Protein AF-A0A8X6QFG5-F1 (afdb_monomer)

Structure (mmCIF, N/CA/C/O backbone):
data_AF-A0A8X6QFG5-F1
#
_entry.id   AF-A0A8X6QFG5-F1
#
loop_
_atom_site.group_PDB
_atom_site.id
_atom_site.type_symbol
_atom_site.label_atom_id
_atom_site.label_alt_id
_atom_site.label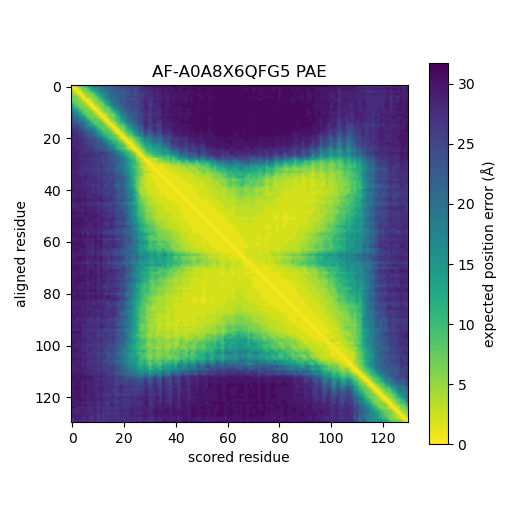_comp_id
_atom_site.label_asym_id
_atom_site.label_entity_id
_atom_site.label_seq_id
_atom_site.pdbx_PDB_ins_code
_atom_site.Cartn_x
_atom_site.Cartn_y
_atom_site.Cartn_z
_atom_site.occupancy
_atom_site.B_iso_or_equiv
_atom_site.auth_seq_id
_atom_site.auth_comp_id
_atom_site.auth_asym_id
_atom_site.auth_atom_id
_atom_site.pdbx_PDB_model_num
ATOM 1 N N . MET A 1 1 ? -26.014 -5.483 97.152 1.00 38.22 1 MET A N 1
ATOM 2 C CA . MET A 1 1 ? -24.577 -5.771 97.039 1.00 38.22 1 MET A CA 1
ATOM 3 C C . MET A 1 1 ? -24.432 -6.556 95.752 1.00 38.22 1 MET A C 1
ATOM 5 O O . MET A 1 1 ? -24.864 -7.696 95.730 1.00 38.22 1 MET A O 1
ATOM 9 N N . ASP A 1 2 ? -24.087 -5.983 94.607 1.00 39.00 2 ASP A N 1
ATOM 10 C CA . ASP A 1 2 ? -23.617 -4.636 94.287 1.00 39.00 2 ASP A CA 1
ATOM 11 C C . ASP A 1 2 ? -24.129 -4.241 92.897 1.00 39.00 2 ASP A C 1
ATOM 13 O O . ASP A 1 2 ? -24.405 -5.093 92.051 1.00 39.00 2 ASP A O 1
ATOM 17 N N . SER A 1 3 ? -24.327 -2.939 92.729 1.00 42.97 3 SER A N 1
ATOM 18 C CA . SER A 1 3 ? -24.556 -2.263 91.458 1.00 42.97 3 SER A CA 1
ATOM 19 C C . SER A 1 3 ? -23.254 -2.215 90.662 1.00 42.97 3 SER A C 1
ATOM 21 O O . SER A 1 3 ? -22.213 -2.043 91.277 1.00 42.97 3 SER A O 1
ATOM 23 N N . ASP A 1 4 ? -23.330 -2.236 89.332 1.00 42.28 4 ASP A N 1
ATOM 24 C CA . ASP A 1 4 ? -22.618 -1.252 88.510 1.00 42.28 4 ASP A CA 1
ATOM 25 C C . ASP A 1 4 ? -23.320 -1.092 87.154 1.00 42.28 4 ASP A C 1
ATOM 27 O O . ASP A 1 4 ? -23.611 -2.046 86.432 1.00 42.28 4 ASP A O 1
ATOM 31 N N . SER A 1 5 ? -23.658 0.164 86.882 1.00 48.53 5 SER A N 1
ATOM 32 C CA . SER A 1 5 ? -24.113 0.700 85.600 1.00 48.53 5 SER A CA 1
ATOM 33 C C . SER A 1 5 ? -22.876 1.029 84.770 1.00 48.53 5 SER A C 1
ATOM 35 O O . SER A 1 5 ? -21.912 1.445 85.386 1.00 48.53 5 SER A O 1
ATOM 37 N N . GLU A 1 6 ? -22.930 0.973 83.436 1.00 47.12 6 GLU A N 1
ATOM 38 C CA . GLU A 1 6 ? -22.430 2.040 82.545 1.00 47.12 6 GLU A CA 1
ATOM 39 C C . GLU A 1 6 ? -23.037 1.879 81.138 1.00 47.12 6 GLU A C 1
ATOM 41 O O . GLU A 1 6 ? -23.236 0.779 80.623 1.00 47.12 6 GLU A O 1
ATOM 46 N N . SER A 1 7 ? -23.400 3.019 80.555 1.00 43.28 7 SER A N 1
ATOM 47 C CA . SER A 1 7 ? -23.959 3.200 79.217 1.00 43.28 7 SER A CA 1
ATOM 48 C C . SER A 1 7 ? -22.895 3.097 78.122 1.00 43.28 7 SER A C 1
ATOM 50 O O . SER A 1 7 ? -21.749 3.425 78.393 1.00 43.28 7 SER A O 1
ATOM 52 N N . LEU A 1 8 ? -23.295 2.883 76.866 1.00 42.84 8 LEU A N 1
ATOM 53 C CA . LEU A 1 8 ? -23.084 3.902 75.826 1.00 42.84 8 LEU A CA 1
ATOM 54 C C . LEU A 1 8 ? -23.895 3.572 74.564 1.00 42.84 8 LEU A C 1
ATOM 56 O O . LEU A 1 8 ? -23.973 2.428 74.123 1.00 42.84 8 LEU A O 1
ATOM 60 N N . LEU A 1 9 ? -24.516 4.612 74.020 1.00 44.81 9 LEU A N 1
ATOM 61 C CA . LEU A 1 9 ? -25.101 4.671 72.688 1.00 44.81 9 LEU A CA 1
ATOM 62 C C . LEU A 1 9 ? -23.985 4.900 71.663 1.00 44.81 9 LEU A C 1
ATOM 64 O O . LEU A 1 9 ? -23.284 5.893 71.790 1.00 44.81 9 LEU A O 1
ATOM 68 N N . ASP A 1 10 ? -23.937 4.079 70.619 1.00 47.22 10 ASP A N 1
ATOM 69 C CA . ASP A 1 10 ? -23.396 4.400 69.289 1.00 47.22 10 ASP A CA 1
ATOM 70 C C . ASP A 1 10 ? -24.244 3.549 68.321 1.00 47.22 10 ASP A C 1
ATOM 72 O O . ASP A 1 10 ? -24.191 2.325 68.347 1.00 47.22 10 ASP A O 1
ATOM 76 N N . GLN A 1 11 ? -25.297 4.040 67.666 1.00 44.03 11 GLN A N 1
ATOM 77 C CA . GLN A 1 11 ? -25.373 5.132 66.698 1.00 44.03 11 GLN A CA 1
ATOM 78 C C . GLN A 1 11 ? -24.523 4.885 65.442 1.00 44.03 11 GLN A C 1
ATOM 80 O O . GLN A 1 11 ? -23.691 5.707 65.091 1.00 44.03 11 GLN A O 1
ATOM 85 N N . ASP A 1 12 ? -24.823 3.811 64.703 1.00 41.22 12 ASP A N 1
ATOM 86 C CA . ASP A 1 12 ? -24.550 3.777 63.263 1.00 41.22 12 ASP A CA 1
ATOM 87 C C . ASP A 1 12 ? -25.847 3.937 62.467 1.00 41.22 12 ASP A C 1
ATOM 89 O O . ASP A 1 12 ? -26.717 3.070 62.346 1.00 41.22 12 ASP A O 1
ATOM 93 N N . MET A 1 13 ? -25.961 5.167 61.998 1.00 42.47 13 MET A N 1
ATOM 94 C CA . MET A 1 13 ? -26.881 5.695 61.020 1.00 42.47 13 MET A CA 1
ATOM 95 C C . MET A 1 13 ? -26.397 5.288 59.612 1.00 42.47 13 MET A C 1
ATOM 97 O O . MET A 1 13 ? -25.199 5.156 59.394 1.00 42.47 13 MET A O 1
ATOM 101 N N . ILE A 1 14 ? -27.328 5.261 58.644 1.00 39.75 14 ILE A N 1
ATOM 102 C CA . ILE A 1 14 ? -27.111 5.316 57.176 1.00 39.75 14 ILE A CA 1
ATOM 103 C C . ILE A 1 14 ? -26.789 3.960 56.519 1.00 39.75 14 ILE A C 1
ATOM 105 O O . ILE A 1 14 ? -25.943 3.213 56.973 1.00 39.75 14 ILE A O 1
ATOM 109 N N . SER A 1 15 ? -27.305 3.573 55.357 1.00 36.16 15 SER A N 1
ATOM 110 C CA . SER A 1 15 ? -28.454 3.896 54.502 1.00 36.16 15 SER A CA 1
ATOM 111 C C . SER A 1 15 ? -28.321 2.920 53.323 1.00 36.16 15 SER A C 1
ATOM 113 O O . SER A 1 15 ? -27.214 2.539 52.953 1.00 36.16 15 SER A O 1
ATOM 115 N N . SER A 1 16 ? -29.435 2.602 52.668 1.00 39.47 16 SER A N 1
ATOM 116 C CA . SER A 1 16 ? -29.451 2.267 51.237 1.00 39.47 16 SER A CA 1
ATOM 117 C C . SER A 1 16 ? -28.603 1.067 50.800 1.00 39.47 16 SER A C 1
ATOM 119 O O . SER A 1 16 ? -27.519 1.210 50.236 1.00 39.47 16 SER A O 1
ATOM 121 N N . ALA A 1 17 ? -29.186 -0.130 50.881 1.00 41.69 17 ALA A N 1
ATOM 122 C CA . ALA A 1 17 ? -28.793 -1.245 50.023 1.00 41.69 17 ALA A CA 1
ATOM 123 C C . ALA A 1 17 ? -29.195 -0.969 48.556 1.00 41.69 17 ALA A C 1
ATOM 125 O O . ALA A 1 17 ? -29.997 -1.679 47.959 1.00 41.69 17 ALA A O 1
ATOM 126 N N . SER A 1 18 ? -28.623 0.068 47.944 1.00 46.91 18 SER A N 1
ATOM 127 C CA . SER A 1 18 ? -28.429 0.127 46.497 1.00 46.91 18 SER A CA 1
ATOM 128 C C . SER A 1 18 ? -27.178 -0.688 46.186 1.00 46.91 18 SER A C 1
ATOM 130 O O . SER A 1 18 ? -26.097 -0.144 45.961 1.00 46.91 18 SER A O 1
ATOM 132 N N . SER A 1 19 ? -27.312 -2.015 46.247 1.00 36.59 19 SER A N 1
ATOM 133 C CA . SER A 1 19 ? -26.229 -2.928 45.898 1.00 36.59 19 SER A CA 1
ATOM 134 C C . SER A 1 19 ? -26.029 -2.902 44.383 1.00 36.59 19 SER A C 1
ATOM 136 O O . SER A 1 19 ? -26.710 -3.570 43.611 1.00 36.59 19 SER A O 1
ATOM 138 N N . SER A 1 20 ? -25.088 -2.039 43.998 1.00 43.72 20 SER A N 1
ATOM 139 C CA . SER A 1 20 ? -24.062 -2.281 42.986 1.00 43.72 20 SER A CA 1
ATOM 140 C C . SER A 1 20 ? -24.557 -2.875 41.670 1.00 43.72 20 SER A C 1
ATOM 142 O O . SER A 1 20 ? -24.458 -4.069 41.399 1.00 43.72 20 SER A O 1
ATOM 144 N N . ARG A 1 21 ? -24.958 -1.964 40.780 1.00 46.75 21 ARG A N 1
ATOM 145 C CA . ARG A 1 21 ? -24.807 -2.120 39.333 1.00 46.75 21 ARG A CA 1
ATOM 146 C C . ARG A 1 21 ? -23.333 -2.461 39.082 1.00 46.75 21 ARG A C 1
ATOM 148 O O . ARG A 1 21 ? -22.486 -1.575 39.094 1.00 46.75 21 ARG A O 1
ATOM 155 N N . ALA A 1 22 ? -23.024 -3.750 38.973 1.00 42.09 22 ALA A N 1
ATOM 156 C CA . ALA A 1 22 ? -21.685 -4.239 38.698 1.00 42.09 22 ALA A CA 1
ATOM 157 C C . ALA A 1 22 ? -21.238 -3.686 37.340 1.00 42.09 22 ALA A C 1
ATOM 159 O O . ALA A 1 22 ? -21.620 -4.181 36.279 1.00 42.09 22 ALA A O 1
ATOM 160 N N . SER A 1 23 ? -20.464 -2.605 37.376 1.00 43.22 23 SER A N 1
ATOM 161 C CA . SER A 1 23 ? -19.721 -2.093 36.236 1.00 43.22 23 SER A CA 1
ATOM 162 C C . SER A 1 23 ? -18.647 -3.124 35.915 1.00 43.22 23 SER A C 1
ATOM 164 O O . SER A 1 23 ? -17.589 -3.138 36.534 1.00 43.22 23 SER A O 1
ATOM 166 N N . THR A 1 24 ? -18.932 -4.035 34.991 1.00 49.03 24 THR A N 1
ATOM 167 C CA . THR A 1 24 ? -17.938 -4.976 34.468 1.00 49.03 24 THR A CA 1
ATOM 168 C C . THR A 1 24 ? -16.701 -4.197 33.985 1.00 49.03 24 THR A C 1
ATOM 170 O O . THR A 1 24 ? -16.849 -3.370 33.077 1.00 49.03 24 THR A O 1
ATOM 173 N N . PRO A 1 25 ? -15.494 -4.436 34.537 1.00 47.09 25 PRO A N 1
ATOM 174 C CA . PRO A 1 25 ? -14.276 -3.712 34.161 1.00 47.09 25 PRO A CA 1
ATOM 175 C C . PRO A 1 25 ? -13.674 -4.185 32.826 1.00 47.09 25 PRO A C 1
ATOM 177 O O . PRO A 1 25 ? -12.663 -3.654 32.377 1.00 47.09 25 PRO A O 1
ATOM 180 N N . THR A 1 26 ? -14.324 -5.120 32.130 1.00 50.19 26 THR A N 1
ATOM 181 C CA . THR A 1 26 ? -13.854 -5.748 30.885 1.00 50.19 26 THR A CA 1
ATOM 182 C C . THR A 1 26 ? -13.663 -4.775 29.712 1.00 50.19 26 THR A C 1
ATOM 184 O O . THR A 1 26 ? -13.042 -5.118 28.721 1.00 50.19 26 THR A O 1
ATOM 187 N N . ARG A 1 27 ? -14.176 -3.541 29.796 1.00 56.44 27 ARG A N 1
ATOM 188 C CA . ARG A 1 27 ? -14.189 -2.584 28.674 1.00 56.44 27 ARG A CA 1
ATOM 189 C C . ARG A 1 27 ? -12.887 -1.809 28.451 1.00 56.44 27 ARG A C 1
ATOM 191 O O . ARG A 1 27 ? -12.747 -1.190 27.402 1.00 56.44 27 ARG A O 1
ATOM 198 N N . HIS A 1 28 ? -11.975 -1.787 29.421 1.00 55.66 28 HIS A N 1
ATOM 199 C CA . HIS A 1 28 ? -10.784 -0.934 29.349 1.00 55.66 28 HIS A CA 1
ATOM 200 C C . HIS A 1 28 ? -9.617 -1.622 28.623 1.00 55.66 28 HIS A C 1
ATOM 202 O O . HIS A 1 28 ? -8.954 -0.997 27.801 1.00 55.66 28 HIS A O 1
ATOM 208 N N . GLU A 1 29 ? -9.396 -2.914 28.864 1.00 60.28 29 GLU A N 1
ATOM 209 C CA . GLU A 1 29 ? -8.278 -3.665 28.276 1.00 60.28 29 GLU A CA 1
ATOM 210 C C . GLU A 1 29 ? -8.443 -3.853 26.757 1.00 60.28 29 GLU A C 1
ATOM 212 O O . GLU A 1 29 ? -7.533 -3.527 25.993 1.00 60.28 29 GLU A O 1
ATOM 217 N N . ASP A 1 30 ? -9.650 -4.204 26.302 1.00 69.31 30 ASP A N 1
ATOM 218 C CA . ASP A 1 30 ? -9.985 -4.326 24.874 1.00 69.31 30 ASP A CA 1
ATOM 219 C C . ASP A 1 30 ? -9.842 -2.996 24.110 1.00 69.31 30 ASP A C 1
ATOM 221 O O . ASP A 1 30 ? -9.463 -2.964 22.933 1.00 69.31 30 ASP A O 1
ATOM 225 N N . PHE A 1 31 ? -10.106 -1.870 24.783 1.00 72.69 31 PHE A N 1
ATOM 226 C CA . PHE A 1 31 ? -9.958 -0.532 24.211 1.00 72.69 31 PHE A CA 1
ATOM 227 C C . PHE A 1 31 ? -8.483 -0.154 24.025 1.00 72.69 31 PHE A C 1
ATOM 229 O O . PHE A 1 31 ? -8.109 0.350 22.963 1.00 72.69 31 PHE A O 1
ATOM 236 N N . HIS A 1 32 ? -7.629 -0.439 25.016 1.00 77.19 32 HIS A N 1
ATOM 237 C CA . HIS A 1 32 ? -6.180 -0.210 24.918 1.00 77.19 32 HIS A CA 1
ATOM 238 C C . HIS A 1 32 ? -5.538 -1.084 23.841 1.00 77.19 32 HIS A C 1
ATOM 240 O O . HIS A 1 32 ? -4.749 -0.582 23.038 1.00 77.19 32 HIS A O 1
ATOM 246 N N . VAL A 1 33 ? -5.925 -2.361 23.759 1.00 80.94 33 VAL A N 1
ATOM 247 C CA . VAL A 1 33 ? -5.482 -3.272 22.690 1.00 80.94 33 VAL A CA 1
ATOM 248 C C . VAL A 1 33 ? -5.885 -2.731 21.318 1.00 80.94 33 VAL A C 1
ATOM 250 O O . VAL A 1 33 ? -5.049 -2.654 20.415 1.00 80.94 33 VAL A O 1
ATOM 253 N N . SER A 1 34 ? -7.129 -2.270 21.170 1.00 78.56 34 SER A N 1
ATOM 254 C CA . SER A 1 34 ? -7.619 -1.677 19.920 1.00 78.56 34 SER A CA 1
ATOM 255 C C . SER A 1 34 ? -6.873 -0.387 19.553 1.00 78.56 34 SER A C 1
ATOM 257 O O . SER A 1 34 ? -6.557 -0.170 18.382 1.00 78.56 34 SER A O 1
ATOM 259 N N . CYS A 1 35 ? -6.539 0.464 20.531 1.00 82.19 35 CYS A N 1
ATOM 260 C CA . CYS A 1 35 ? -5.762 1.689 20.305 1.00 82.19 35 CYS A CA 1
ATOM 261 C C . CYS A 1 35 ? -4.325 1.383 19.865 1.00 82.19 35 CYS A C 1
ATOM 263 O O . CYS A 1 35 ? -3.823 1.987 18.915 1.00 82.19 35 CYS A O 1
ATOM 265 N N . ASN A 1 36 ? -3.674 0.416 20.516 1.00 86.06 36 ASN A N 1
ATOM 266 C CA . ASN A 1 36 ? -2.341 -0.039 20.129 1.00 86.06 36 ASN A CA 1
ATOM 267 C C . ASN A 1 36 ? -2.352 -0.647 18.722 1.00 86.06 36 ASN A C 1
ATOM 269 O O . ASN A 1 36 ? -1.473 -0.340 17.916 1.00 86.06 36 ASN A O 1
ATOM 273 N N . ARG A 1 37 ? -3.386 -1.433 18.390 1.00 87.00 37 ARG A N 1
ATOM 274 C CA . ARG A 1 37 ? -3.567 -1.996 17.049 1.00 87.00 37 ARG A CA 1
ATOM 275 C C . ARG A 1 37 ? -3.768 -0.909 15.996 1.00 87.00 37 ARG A C 1
ATOM 277 O O . ARG A 1 37 ? -3.125 -0.972 14.954 1.00 87.00 37 ARG A O 1
ATOM 284 N N . LYS A 1 38 ? -4.589 0.108 16.275 1.00 85.56 38 LYS A N 1
ATOM 285 C CA . LYS A 1 38 ? -4.765 1.265 15.384 1.00 85.56 38 LYS A CA 1
ATOM 286 C C . LYS A 1 38 ? -3.432 1.970 15.117 1.00 85.56 38 LYS A C 1
ATOM 288 O O . LYS A 1 38 ? -3.091 2.189 13.960 1.00 85.56 38 LYS A O 1
ATOM 293 N N . ARG A 1 39 ? -2.651 2.256 16.165 1.00 88.88 39 ARG A N 1
ATOM 294 C CA . ARG A 1 39 ? -1.330 2.896 16.037 1.00 88.88 39 ARG A CA 1
ATOM 295 C C . ARG A 1 39 ? -0.354 2.070 15.191 1.00 88.88 39 ARG A C 1
ATOM 297 O O . ARG A 1 39 ? 0.505 2.639 14.524 1.00 88.88 39 ARG A O 1
ATOM 304 N N . GLU A 1 40 ? -0.424 0.743 15.264 1.00 92.19 40 GLU A N 1
ATOM 305 C CA . GLU A 1 40 ? 0.395 -0.133 14.418 1.00 92.19 40 GLU A CA 1
ATOM 306 C C . GLU A 1 40 ? -0.020 -0.034 12.947 1.00 92.19 40 GLU A C 1
ATOM 308 O O . GLU A 1 40 ? 0.819 0.224 12.092 1.00 92.19 40 GLU A O 1
ATOM 313 N N . ILE A 1 41 ? -1.322 -0.117 12.663 1.00 90.19 41 ILE A N 1
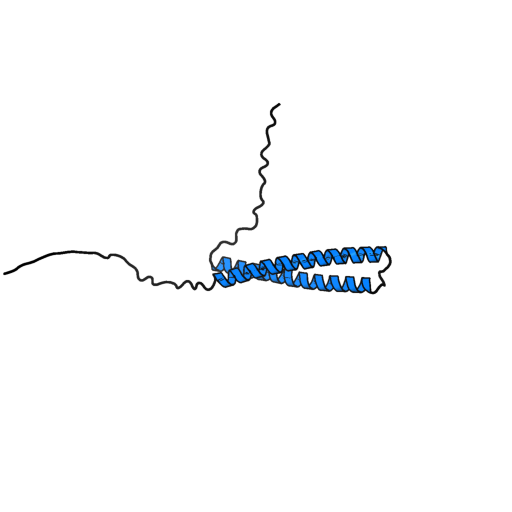ATOM 314 C CA . ILE A 1 41 ? -1.862 -0.014 11.298 1.00 90.19 41 ILE A CA 1
ATOM 315 C C . ILE A 1 41 ? -1.541 1.357 10.679 1.00 90.19 41 ILE A C 1
ATOM 317 O O . ILE A 1 41 ? -1.191 1.435 9.505 1.00 90.19 41 ILE A O 1
ATOM 321 N N . GLU A 1 42 ? -1.590 2.443 11.456 1.00 90.56 42 GLU A N 1
ATOM 322 C CA . GLU A 1 42 ? -1.171 3.780 11.002 1.00 90.56 42 GLU A CA 1
ATOM 323 C C . GLU A 1 42 ? 0.314 3.827 10.607 1.00 90.56 42 GLU A C 1
ATOM 325 O O . GLU A 1 42 ? 0.676 4.472 9.619 1.00 90.56 42 GLU A O 1
ATOM 330 N N . ARG A 1 43 ? 1.184 3.122 11.343 1.00 92.56 43 ARG A N 1
ATOM 331 C CA . ARG A 1 43 ? 2.606 2.999 10.992 1.00 92.56 43 ARG A CA 1
ATOM 332 C C . ARG A 1 43 ? 2.799 2.167 9.728 1.00 92.56 43 ARG A C 1
ATOM 334 O O . ARG A 1 43 ? 3.521 2.605 8.837 1.00 92.56 43 ARG A O 1
ATOM 341 N N . GLU A 1 44 ? 2.115 1.032 9.617 1.00 92.69 44 GLU A N 1
ATOM 342 C CA . GLU A 1 44 ? 2.147 0.190 8.417 1.00 92.69 44 GLU A CA 1
ATOM 343 C C . GLU A 1 44 ? 1.667 0.964 7.172 1.00 92.69 44 GLU A C 1
ATOM 345 O O . GLU A 1 44 ? 2.315 0.917 6.126 1.00 92.69 44 GLU A O 1
ATOM 350 N N . LEU A 1 45 ? 0.593 1.757 7.279 1.00 92.06 45 LEU A N 1
ATOM 351 C CA . LEU A 1 45 ? 0.106 2.621 6.192 1.00 92.06 45 LEU A CA 1
ATOM 352 C C . LEU A 1 45 ? 1.151 3.617 5.704 1.00 92.06 45 LEU A C 1
ATOM 354 O O . LEU A 1 45 ? 1.279 3.838 4.494 1.00 92.06 45 LEU A O 1
ATOM 358 N N . LYS A 1 46 ? 1.893 4.221 6.635 1.00 93.06 46 LYS A N 1
ATOM 359 C CA . LYS A 1 46 ? 2.986 5.125 6.287 1.00 93.06 46 LYS A CA 1
ATOM 360 C C . LYS A 1 46 ? 4.054 4.380 5.489 1.00 93.06 46 LYS A C 1
ATOM 362 O O . LYS A 1 46 ? 4.420 4.832 4.411 1.00 93.06 46 LYS A O 1
ATOM 367 N N . THR A 1 47 ? 4.464 3.198 5.944 1.00 94.06 47 THR A N 1
ATOM 368 C CA . THR A 1 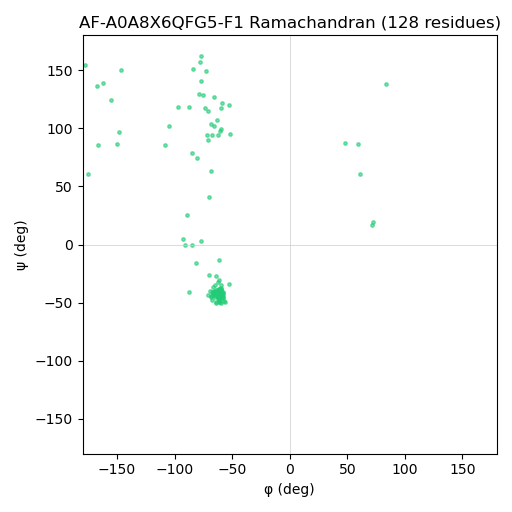47 ? 5.445 2.365 5.234 1.00 94.06 47 THR A CA 1
ATOM 369 C C . THR A 1 47 ? 4.983 1.978 3.827 1.00 94.06 47 THR A C 1
ATOM 371 O O . THR A 1 47 ? 5.775 2.052 2.886 1.00 94.06 47 THR A O 1
ATOM 374 N N . TYR A 1 48 ? 3.711 1.604 3.647 1.00 93.00 48 TYR A N 1
ATOM 375 C CA . TYR A 1 48 ? 3.162 1.324 2.316 1.00 93.00 48 TYR A CA 1
ATOM 376 C C . TYR A 1 48 ? 3.184 2.560 1.415 1.00 93.00 48 TYR A C 1
ATOM 378 O O . TYR A 1 48 ? 3.529 2.448 0.241 1.00 93.00 48 TYR A O 1
ATOM 386 N N . THR A 1 49 ? 2.850 3.731 1.957 1.00 93.88 49 THR A N 1
ATOM 387 C CA . THR A 1 49 ? 2.865 4.997 1.210 1.00 93.88 49 THR A CA 1
ATOM 388 C C . THR A 1 49 ? 4.280 5.351 0.757 1.00 93.88 49 THR A C 1
ATOM 390 O O . THR A 1 49 ? 4.500 5.536 -0.437 1.00 93.88 49 THR A O 1
ATOM 393 N N . ASP A 1 50 ? 5.249 5.311 1.672 1.00 95.00 50 ASP A N 1
ATOM 394 C CA . ASP A 1 50 ? 6.659 5.586 1.373 1.00 95.00 50 ASP A CA 1
ATOM 395 C C . ASP A 1 50 ? 7.209 4.608 0.310 1.00 95.00 50 ASP A C 1
ATOM 397 O O . ASP A 1 50 ? 7.947 4.993 -0.600 1.00 95.00 50 ASP A O 1
ATOM 401 N N . SER A 1 51 ? 6.808 3.333 0.386 1.00 94.44 51 SER A N 1
ATOM 402 C CA . SER A 1 51 ? 7.201 2.301 -0.586 1.00 94.44 51 SER A CA 1
ATOM 403 C C . SER A 1 51 ? 6.602 2.551 -1.973 1.00 94.44 51 SER A C 1
ATOM 405 O O . SER A 1 51 ? 7.292 2.390 -2.980 1.00 94.44 51 SER A O 1
ATOM 407 N N . ILE A 1 52 ? 5.333 2.972 -2.042 1.00 96.00 52 ILE A N 1
ATOM 408 C CA . ILE A 1 52 ? 4.676 3.344 -3.304 1.00 96.00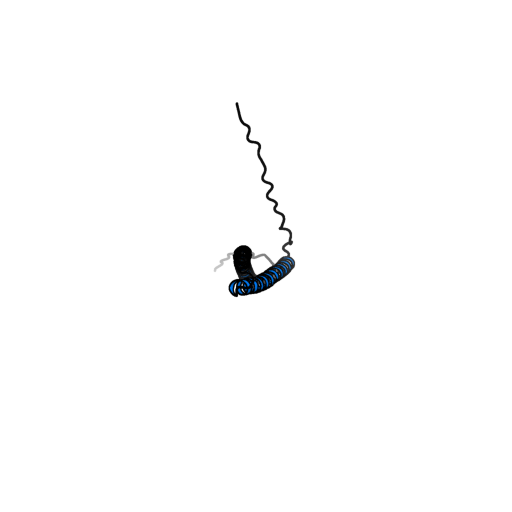 52 ILE A CA 1
ATOM 409 C C . ILE A 1 52 ? 5.412 4.522 -3.943 1.00 96.00 52 ILE A C 1
ATOM 411 O O . ILE A 1 52 ? 5.740 4.455 -5.129 1.00 96.00 52 ILE A O 1
ATOM 415 N N . ASP A 1 53 ? 5.718 5.563 -3.169 1.00 96.06 53 ASP A N 1
ATOM 416 C CA . ASP A 1 53 ? 6.423 6.748 -3.662 1.00 96.06 53 ASP A CA 1
ATOM 417 C C . ASP A 1 53 ? 7.804 6.382 -4.219 1.00 96.06 53 ASP A C 1
ATOM 419 O O . ASP A 1 53 ? 8.182 6.823 -5.311 1.00 96.06 53 ASP A O 1
ATOM 423 N N . HIS A 1 54 ? 8.534 5.502 -3.527 1.00 95.38 54 HIS A N 1
ATOM 424 C CA . HIS A 1 54 ? 9.820 4.997 -4.000 1.00 95.38 54 HIS A CA 1
ATOM 425 C C . HIS A 1 54 ? 9.700 4.250 -5.337 1.00 95.38 54 HIS A C 1
ATOM 427 O O . HIS A 1 54 ? 10.425 4.554 -6.292 1.00 95.38 54 HIS A O 1
ATOM 433 N N . CYS A 1 55 ? 8.753 3.315 -5.452 1.00 95.12 55 CYS A N 1
ATOM 434 C CA . CYS A 1 55 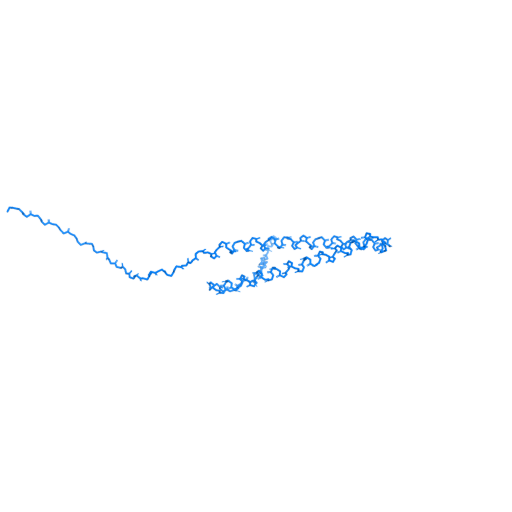? 8.512 2.594 -6.701 1.00 95.12 55 CYS A CA 1
ATOM 435 C C . CYS A 1 55 ? 8.109 3.541 -7.843 1.00 95.12 55 CYS A C 1
ATOM 437 O O . CYS A 1 55 ? 8.572 3.371 -8.971 1.00 95.12 55 CYS A O 1
ATOM 439 N N . GLN A 1 56 ? 7.311 4.581 -7.576 1.00 95.94 56 GLN A N 1
ATOM 440 C CA . GLN A 1 56 ? 6.942 5.576 -8.590 1.00 95.94 56 GLN A CA 1
ATOM 441 C C . GLN A 1 56 ? 8.142 6.383 -9.094 1.00 95.94 56 GLN A C 1
ATOM 443 O O . GLN A 1 56 ? 8.178 6.776 -10.263 1.00 95.94 56 GLN A O 1
ATOM 448 N N . VAL A 1 57 ? 9.120 6.672 -8.233 1.00 96.25 57 VAL A N 1
ATOM 449 C CA . VAL A 1 57 ? 10.376 7.309 -8.656 1.00 96.25 57 VAL A CA 1
ATOM 450 C C . VAL A 1 57 ? 11.166 6.370 -9.570 1.00 96.25 57 VAL A C 1
ATOM 452 O O . VAL A 1 57 ? 11.653 6.802 -10.616 1.00 96.25 57 VAL A O 1
ATOM 455 N N . LEU A 1 58 ? 11.246 5.080 -9.229 1.00 94.19 58 LEU A N 1
ATOM 456 C CA . LEU A 1 58 ? 11.924 4.080 -10.059 1.00 94.19 58 LEU A CA 1
ATOM 457 C C . LEU A 1 58 ? 11.261 3.918 -11.431 1.00 94.19 58 LEU A C 1
ATOM 459 O O . LEU A 1 58 ? 11.963 3.943 -12.439 1.00 94.19 58 LEU A O 1
ATOM 463 N N . ILE A 1 59 ? 9.932 3.826 -11.492 1.00 95.75 59 ILE A N 1
ATOM 464 C CA . ILE A 1 59 ? 9.172 3.755 -12.752 1.00 95.75 59 ILE A CA 1
ATOM 465 C C . ILE A 1 59 ? 9.482 4.958 -13.645 1.00 95.75 59 ILE A C 1
ATOM 467 O O . ILE A 1 59 ? 9.867 4.774 -14.798 1.00 95.75 59 ILE A O 1
ATOM 471 N N . ARG A 1 60 ? 9.422 6.178 -13.096 1.00 96.50 60 ARG A N 1
ATOM 472 C CA . ARG A 1 60 ? 9.745 7.409 -13.839 1.00 96.50 60 ARG A CA 1
ATOM 473 C C . ARG A 1 60 ? 11.179 7.409 -14.374 1.00 96.50 60 ARG A C 1
ATOM 475 O O . ARG A 1 60 ? 11.434 7.892 -15.476 1.00 96.50 60 ARG A O 1
ATOM 482 N N . ASN A 1 61 ? 12.128 6.863 -13.614 1.00 96.19 61 ASN A N 1
ATOM 483 C CA . ASN A 1 61 ? 13.513 6.733 -14.065 1.00 96.19 61 ASN A CA 1
ATOM 484 C C . ASN A 1 61 ? 13.661 5.704 -15.192 1.00 96.19 61 ASN A C 1
ATOM 486 O O . ASN A 1 61 ? 14.391 5.959 -16.148 1.00 96.19 61 ASN A O 1
ATOM 490 N N . LEU A 1 62 ? 12.955 4.575 -15.112 1.00 94.75 62 LEU A N 1
ATOM 491 C CA . LEU A 1 62 ? 12.946 3.553 -16.161 1.00 94.75 62 LEU A CA 1
ATOM 492 C C . LEU A 1 62 ? 12.307 4.077 -17.455 1.00 94.75 62 LEU A C 1
ATOM 494 O O . LEU A 1 62 ? 12.839 3.830 -18.534 1.00 94.75 62 LEU A O 1
ATOM 498 N N . GLU A 1 63 ? 11.229 4.857 -17.357 1.00 95.38 63 GLU A N 1
ATOM 499 C CA . GLU A 1 63 ? 10.592 5.525 -18.503 1.00 95.38 63 GLU A CA 1
ATOM 500 C C . GLU A 1 63 ? 11.553 6.481 -19.202 1.00 95.38 63 GLU A C 1
ATOM 502 O O . GLU A 1 63 ? 11.705 6.423 -20.421 1.00 95.38 63 GLU A O 1
ATOM 507 N N . ARG A 1 64 ? 12.272 7.309 -18.432 1.00 96.38 64 ARG A N 1
ATOM 508 C CA . ARG A 1 64 ? 13.298 8.218 -18.971 1.00 96.38 64 ARG A CA 1
ATOM 509 C C . ARG A 1 64 ? 14.438 7.484 -19.671 1.00 96.38 64 ARG A C 1
ATOM 511 O O . ARG A 1 64 ? 15.023 8.029 -20.599 1.00 96.38 64 ARG A O 1
ATOM 518 N N . GLN A 1 65 ? 14.754 6.269 -19.232 1.00 96.19 65 GLN A N 1
ATOM 519 C CA . GLN A 1 65 ? 15.772 5.417 -19.848 1.00 96.19 65 GLN A CA 1
ATOM 520 C C . GLN A 1 65 ? 15.231 4.597 -21.034 1.00 96.19 65 GLN A C 1
ATOM 522 O O . GLN A 1 65 ? 15.983 3.836 -21.636 1.00 96.19 65 GLN A O 1
ATOM 527 N N . GLY A 1 66 ? 13.941 4.716 -21.374 1.00 95.12 66 GLY A N 1
ATOM 528 C CA . GLY A 1 66 ? 13.310 3.928 -22.437 1.00 95.12 66 GLY A CA 1
ATOM 529 C C . GLY A 1 66 ? 13.119 2.447 -22.085 1.00 95.12 66 GLY A C 1
ATOM 530 O O . GLY A 1 66 ? 12.874 1.627 -22.966 1.00 95.12 66 GLY A O 1
ATOM 531 N N . LEU A 1 67 ? 13.206 2.083 -20.802 1.00 94.44 67 LEU A N 1
ATOM 532 C CA . LEU A 1 67 ? 13.159 0.701 -20.311 1.00 94.44 67 LEU A CA 1
ATOM 533 C C . LEU A 1 67 ? 11.733 0.208 -20.013 1.00 94.44 67 LEU A C 1
ATOM 535 O O . LEU A 1 67 ? 11.544 -0.705 -19.215 1.00 94.44 67 LEU A O 1
ATOM 539 N N . VAL A 1 68 ? 10.717 0.774 -20.665 1.00 92.88 68 VAL A N 1
ATOM 540 C CA . VAL A 1 68 ? 9.297 0.443 -20.427 1.00 92.88 68 VAL A CA 1
ATOM 541 C C . VAL A 1 68 ? 8.934 -1.004 -20.780 1.00 92.88 68 VAL A C 1
ATOM 543 O O . VAL A 1 68 ? 8.048 -1.589 -20.169 1.00 92.88 68 VAL A O 1
ATOM 546 N N . ASN A 1 69 ? 9.663 -1.616 -21.718 1.00 93.44 69 ASN A N 1
ATOM 547 C CA . ASN A 1 69 ? 9.497 -3.027 -22.088 1.00 93.44 69 ASN A CA 1
ATOM 548 C C . ASN A 1 69 ? 10.409 -3.964 -21.278 1.00 93.44 69 ASN A C 1
ATOM 550 O O . ASN A 1 69 ? 10.413 -5.175 -21.496 1.00 93.44 69 ASN A O 1
ATOM 554 N N . HIS A 1 70 ? 11.224 -3.419 -20.371 1.00 92.56 70 HIS A N 1
ATOM 555 C CA . HIS A 1 70 ? 12.138 -4.211 -19.565 1.00 92.56 70 HIS A CA 1
ATOM 556 C C . HIS A 1 70 ? 11.368 -4.915 -18.432 1.00 92.56 70 HIS A C 1
ATOM 558 O O . HIS A 1 70 ? 10.526 -4.280 -17.792 1.00 92.56 70 HIS A O 1
ATOM 564 N N . PRO A 1 71 ? 11.684 -6.179 -18.085 1.00 94.12 71 PRO A N 1
ATOM 565 C CA . PRO A 1 71 ? 11.001 -6.903 -17.007 1.00 94.12 71 PRO A CA 1
ATOM 566 C C . PRO A 1 71 ? 10.970 -6.145 -15.672 1.00 94.12 71 PRO A C 1
ATOM 568 O O . PRO A 1 71 ? 9.979 -6.195 -14.948 1.00 94.12 71 PRO A O 1
ATOM 571 N N . ILE A 1 72 ? 12.023 -5.374 -15.375 1.00 92.62 72 ILE A N 1
ATOM 572 C CA . ILE A 1 72 ? 12.085 -4.523 -14.174 1.00 92.62 72 ILE A CA 1
ATOM 573 C C . ILE A 1 72 ? 10.926 -3.517 -14.142 1.00 92.62 72 ILE A C 1
ATOM 575 O O . ILE A 1 72 ? 10.338 -3.339 -13.082 1.00 92.62 72 ILE A O 1
ATOM 579 N N . TYR A 1 73 ? 10.559 -2.903 -15.270 1.00 93.56 73 TYR A N 1
ATOM 580 C CA . TYR A 1 73 ? 9.432 -1.969 -15.325 1.00 93.56 73 TYR A CA 1
ATOM 581 C C . TYR A 1 73 ? 8.122 -2.669 -14.951 1.00 93.56 73 TYR A C 1
ATOM 583 O O . TYR A 1 73 ? 7.423 -2.231 -14.040 1.00 93.56 73 TYR A O 1
ATOM 591 N N . SER A 1 74 ? 7.846 -3.822 -15.570 1.00 94.00 74 SER A N 1
ATOM 592 C CA . SER A 1 74 ? 6.647 -4.611 -15.261 1.00 94.00 74 SER A CA 1
ATOM 593 C C . SER A 1 74 ? 6.589 -5.059 -13.793 1.00 94.00 74 SER A C 1
ATOM 595 O O . SER A 1 74 ? 5.532 -4.971 -13.167 1.00 94.00 74 SER A O 1
ATOM 597 N N . ASN A 1 75 ? 7.731 -5.442 -13.208 1.00 95.00 75 ASN A N 1
ATOM 598 C CA . ASN A 1 75 ? 7.826 -5.830 -11.801 1.00 95.00 75 ASN A CA 1
ATOM 599 C C . ASN A 1 75 ? 7.540 -4.651 -10.862 1.00 95.00 75 ASN A C 1
ATOM 601 O O . ASN A 1 75 ? 6.842 -4.826 -9.865 1.00 95.00 75 ASN A O 1
ATOM 605 N N . GLN A 1 76 ? 8.039 -3.452 -11.178 1.00 94.25 76 GLN A N 1
ATOM 606 C CA . GLN A 1 76 ? 7.760 -2.253 -10.382 1.00 94.25 76 GLN A CA 1
ATOM 607 C C . GLN A 1 76 ? 6.280 -1.859 -10.453 1.00 94.25 76 GLN A C 1
ATOM 609 O O . GLN A 1 76 ? 5.679 -1.544 -9.427 1.00 94.25 76 GLN A O 1
ATOM 614 N N . CYS A 1 77 ? 5.656 -1.953 -11.630 1.00 94.00 77 CYS A N 1
ATOM 615 C CA . CYS A 1 77 ? 4.219 -1.718 -11.783 1.00 94.00 77 CYS A CA 1
ATOM 616 C C . CYS A 1 77 ? 3.382 -2.710 -10.959 1.00 94.00 77 CYS A C 1
ATOM 618 O O . CYS A 1 77 ? 2.465 -2.300 -10.245 1.00 94.00 77 CYS A O 1
ATOM 620 N N . ALA A 1 78 ? 3.718 -4.004 -11.006 1.00 95.50 78 ALA A N 1
ATOM 621 C CA . ALA A 1 78 ? 3.046 -5.028 -10.207 1.00 95.50 78 ALA A CA 1
ATOM 622 C C . ALA A 1 78 ? 3.231 -4.797 -8.697 1.00 95.50 78 ALA A C 1
ATOM 624 O O . ALA A 1 78 ? 2.286 -4.947 -7.920 1.00 95.50 78 ALA A O 1
ATOM 625 N N . MET A 1 79 ? 4.429 -4.376 -8.280 1.00 95.06 79 MET A N 1
ATOM 626 C CA . MET A 1 79 ? 4.718 -4.040 -6.887 1.00 95.06 79 MET A CA 1
ATOM 627 C C . MET A 1 79 ? 3.849 -2.877 -6.400 1.00 95.06 79 MET A C 1
ATOM 629 O O . MET A 1 79 ? 3.209 -3.004 -5.359 1.00 95.06 79 MET A O 1
ATOM 633 N N . ILE A 1 80 ? 3.739 -1.788 -7.171 1.00 95.94 80 ILE A N 1
ATOM 634 C CA . ILE A 1 80 ? 2.852 -0.664 -6.826 1.00 95.94 80 ILE A CA 1
ATOM 635 C C . ILE A 1 80 ? 1.406 -1.123 -6.676 1.00 95.94 80 ILE A C 1
ATOM 637 O O . ILE A 1 80 ? 0.764 -0.764 -5.693 1.00 95.94 80 ILE A O 1
ATOM 641 N N . GLN A 1 81 ? 0.890 -1.929 -7.607 1.00 95.38 81 GLN A N 1
ATOM 642 C CA . GLN A 1 81 ? -0.485 -2.430 -7.522 1.00 95.38 81 GLN A CA 1
ATOM 643 C C . GLN A 1 81 ? -0.718 -3.233 -6.235 1.00 95.38 81 GLN A C 1
ATOM 645 O O . GLN A 1 81 ? -1.726 -3.035 -5.554 1.00 95.38 81 GLN A O 1
ATOM 650 N N . GLY A 1 82 ? 0.234 -4.095 -5.864 1.00 96.56 82 GLY A N 1
ATOM 651 C CA . GLY A 1 82 ? 0.186 -4.847 -4.612 1.00 96.56 82 GLY A CA 1
ATOM 652 C C . GLY A 1 82 ? 0.193 -3.942 -3.379 1.00 96.56 82 GLY A C 1
ATOM 653 O O . GLY A 1 82 ? -0.651 -4.098 -2.496 1.00 96.56 82 GLY A O 1
ATOM 654 N N . LEU A 1 83 ? 1.098 -2.962 -3.339 1.00 95.38 83 LEU A N 1
ATOM 655 C CA . LEU A 1 83 ? 1.208 -2.013 -2.229 1.00 95.38 83 LEU A CA 1
ATOM 656 C C . LEU A 1 83 ? -0.042 -1.130 -2.102 1.00 95.38 83 LEU A C 1
ATOM 658 O O . LEU A 1 83 ? -0.527 -0.914 -0.994 1.00 95.38 83 LEU A O 1
ATOM 662 N N . MET A 1 84 ? -0.605 -0.659 -3.220 1.00 94.31 84 MET A N 1
ATOM 663 C CA . MET A 1 84 ? -1.840 0.132 -3.226 1.00 94.31 84 MET A CA 1
ATOM 664 C C . MET A 1 84 ? -3.018 -0.663 -2.663 1.00 94.31 84 MET A C 1
ATOM 666 O O . MET A 1 84 ? -3.764 -0.130 -1.844 1.00 94.31 84 MET A O 1
ATOM 670 N N . LYS A 1 85 ? -3.140 -1.942 -3.037 1.00 95.50 85 LYS A N 1
ATOM 671 C CA . LYS A 1 85 ? -4.180 -2.833 -2.511 1.00 95.50 85 LYS A CA 1
ATOM 672 C C . LYS A 1 85 ? -4.040 -3.063 -1.004 1.00 95.50 85 LYS A C 1
ATOM 674 O O . LYS A 1 85 ? -5.038 -3.060 -0.291 1.00 95.50 85 LYS A O 1
ATOM 679 N N . GLN A 1 86 ? -2.814 -3.243 -0.504 1.00 93.81 86 GLN A N 1
ATOM 680 C CA . GLN A 1 86 ? -2.579 -3.353 0.941 1.00 93.81 86 GLN A CA 1
ATOM 681 C C . GLN A 1 86 ? -2.930 -2.046 1.658 1.00 93.81 86 GLN A C 1
ATOM 683 O O . GLN A 1 86 ? -3.642 -2.061 2.658 1.00 93.81 86 GLN A O 1
ATOM 688 N N . ARG A 1 87 ? -2.510 -0.899 1.116 1.00 94.44 87 ARG A N 1
ATOM 689 C CA . ARG A 1 87 ? -2.827 0.415 1.687 1.00 94.44 87 ARG A CA 1
ATOM 690 C C . ARG A 1 87 ? -4.336 0.658 1.787 1.00 94.44 87 ARG A C 1
ATOM 692 O O . ARG A 1 87 ? -4.794 1.178 2.799 1.00 94.44 87 ARG A O 1
ATOM 699 N N . GLU A 1 88 ? -5.101 0.291 0.763 1.00 94.06 88 GLU A N 1
ATOM 700 C CA . GLU A 1 88 ? -6.567 0.391 0.769 1.00 94.06 88 GLU A CA 1
ATOM 701 C C . GLU A 1 88 ? -7.173 -0.449 1.901 1.00 94.06 88 GLU A C 1
ATOM 703 O O . GLU A 1 88 ? -7.869 0.089 2.759 1.00 94.06 88 GLU A O 1
ATOM 708 N N . LEU A 1 89 ? -6.778 -1.722 2.005 1.00 93.56 89 LEU A N 1
ATOM 709 C CA . LEU A 1 89 ? -7.241 -2.620 3.066 1.00 93.56 89 LEU A CA 1
ATOM 710 C C . LEU A 1 89 ? -6.937 -2.089 4.478 1.00 93.56 89 LEU A C 1
ATOM 712 O O . LEU A 1 89 ? -7.781 -2.155 5.378 1.00 93.56 89 LEU A O 1
ATOM 716 N N . LEU A 1 90 ? -5.730 -1.563 4.700 1.00 90.06 90 LEU A N 1
ATOM 717 C CA . LEU A 1 90 ? -5.374 -0.970 5.988 1.00 90.06 90 LEU A CA 1
ATOM 718 C C . LEU A 1 90 ? -6.175 0.312 6.267 1.00 90.06 90 LEU A C 1
ATOM 720 O O . LEU A 1 90 ? -6.574 0.539 7.410 1.00 90.06 90 LEU A O 1
ATOM 724 N N . THR A 1 91 ? -6.448 1.124 5.243 1.00 90.69 91 THR A N 1
ATOM 725 C CA . THR A 1 91 ? -7.262 2.345 5.375 1.00 90.69 91 THR A CA 1
ATOM 726 C C . THR A 1 91 ? -8.683 2.001 5.817 1.00 90.69 91 THR A C 1
ATOM 728 O O . THR A 1 91 ? -9.183 2.579 6.786 1.00 90.69 91 THR A O 1
ATOM 731 N N . ASP A 1 92 ? -9.291 0.993 5.190 1.00 91.06 92 ASP A N 1
ATO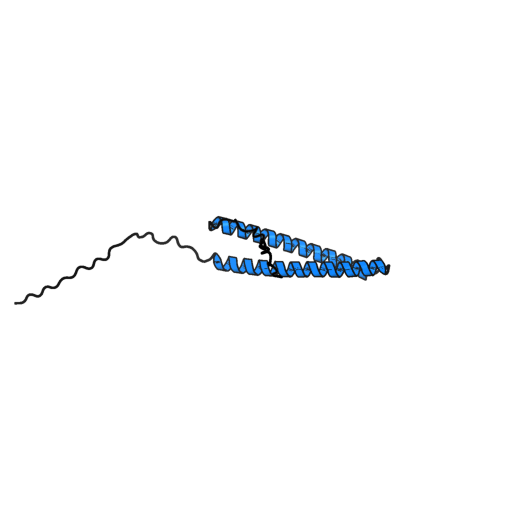M 732 C CA . ASP A 1 92 ? -10.613 0.482 5.564 1.00 91.06 92 ASP A CA 1
ATOM 733 C C . ASP A 1 92 ? -10.624 -0.061 6.996 1.00 91.06 92 ASP A C 1
ATOM 735 O O . ASP A 1 92 ? -11.558 0.174 7.768 1.00 91.06 92 ASP A O 1
ATOM 739 N N . THR A 1 93 ? -9.543 -0.739 7.391 1.00 87.69 93 THR A N 1
ATOM 740 C CA . THR A 1 93 ? -9.392 -1.259 8.754 1.00 87.69 93 THR A CA 1
ATOM 741 C C . THR A 1 93 ? -9.375 -0.123 9.780 1.00 87.69 93 THR A C 1
ATOM 743 O O . THR A 1 93 ? -10.050 -0.217 10.807 1.00 87.69 93 THR A O 1
ATOM 746 N N . ILE A 1 94 ? -8.669 0.980 9.508 1.00 88.38 94 ILE A N 1
ATOM 747 C CA . ILE A 1 94 ? -8.686 2.163 10.384 1.00 88.38 94 ILE A CA 1
ATOM 748 C C . ILE A 1 94 ? -10.075 2.792 10.444 1.00 88.38 94 ILE A C 1
ATOM 750 O O . ILE A 1 94 ? -10.530 3.1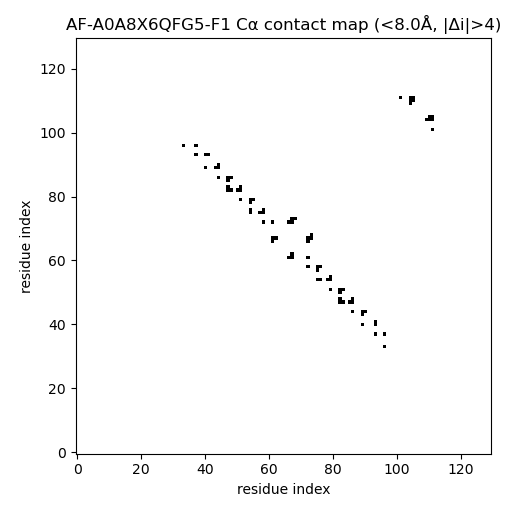47 11.534 1.00 88.38 94 ILE A O 1
ATOM 754 N N . ALA A 1 95 ? -10.757 2.930 9.306 1.00 86.38 95 ALA A N 1
ATOM 755 C CA . ALA A 1 95 ? -12.107 3.484 9.266 1.00 86.38 95 ALA A CA 1
ATOM 756 C C . ALA A 1 95 ? -13.074 2.658 10.134 1.00 86.38 95 ALA A C 1
ATOM 758 O O . ALA A 1 95 ? -13.826 3.222 10.933 1.00 86.38 95 ALA A O 1
ATOM 759 N N . ASN A 1 96 ? -12.983 1.328 10.064 1.00 85.50 96 ASN A N 1
ATOM 760 C CA . ASN A 1 96 ? -13.788 0.424 10.881 1.00 85.50 96 ASN A CA 1
ATOM 761 C C . ASN A 1 96 ? -13.444 0.511 12.382 1.00 85.50 96 ASN A C 1
ATOM 763 O O . ASN A 1 96 ? -14.338 0.581 13.232 1.00 85.50 96 ASN A O 1
ATOM 767 N N . LEU A 1 97 ? -12.152 0.580 12.727 1.00 83.75 97 LEU A N 1
ATOM 768 C CA . LEU A 1 97 ? -11.719 0.797 14.112 1.00 83.75 97 LEU A CA 1
ATOM 769 C C . LEU A 1 97 ? -12.260 2.127 14.656 1.00 83.75 97 LEU A C 1
ATOM 771 O O . LEU A 1 97 ? -12.798 2.164 15.760 1.00 83.75 97 LEU A O 1
ATOM 775 N N . ASN A 1 98 ? -12.208 3.204 13.868 1.00 83.44 98 ASN A N 1
ATOM 776 C CA . ASN A 1 98 ? -12.771 4.503 14.243 1.00 83.44 98 ASN A CA 1
ATOM 777 C C . ASN A 1 98 ? -14.289 4.446 14.461 1.00 83.44 98 ASN A C 1
ATOM 779 O O . ASN A 1 98 ? -14.773 4.993 15.451 1.00 83.44 98 ASN A O 1
ATOM 783 N N . GLY A 1 99 ? -15.032 3.756 13.590 1.00 79.38 99 GLY A N 1
ATOM 784 C CA . GLY A 1 99 ? -16.468 3.525 13.780 1.00 79.38 99 GLY A CA 1
ATOM 785 C C . GLY A 1 99 ? -16.763 2.774 15.081 1.00 79.38 99 GLY A C 1
ATOM 786 O O . GLY A 1 99 ? -17.618 3.189 15.864 1.00 79.38 99 GLY A O 1
ATOM 787 N N . THR A 1 100 ? -15.981 1.732 15.372 1.00 77.69 100 THR A N 1
ATOM 788 C CA . THR A 1 100 ? -16.090 0.952 16.615 1.00 77.69 100 THR A CA 1
ATOM 789 C C . THR A 1 100 ? -15.832 1.818 17.852 1.00 77.69 100 THR A C 1
ATOM 791 O O . THR A 1 100 ? -16.594 1.757 18.821 1.00 77.69 100 THR A O 1
ATOM 794 N N . PHE A 1 101 ? -14.810 2.680 17.815 1.00 79.12 101 PHE A N 1
ATOM 795 C CA . PHE A 1 101 ? -14.526 3.620 18.901 1.00 79.12 101 PHE A CA 1
ATOM 796 C C . PHE A 1 101 ? -15.654 4.634 19.108 1.00 79.12 101 PHE A C 1
ATOM 798 O O . PHE A 1 101 ? -16.045 4.877 20.247 1.00 79.12 101 PHE A O 1
ATOM 805 N N . GLN A 1 102 ? -16.224 5.185 18.035 1.00 76.00 102 GLN A N 1
ATOM 806 C CA . GLN A 1 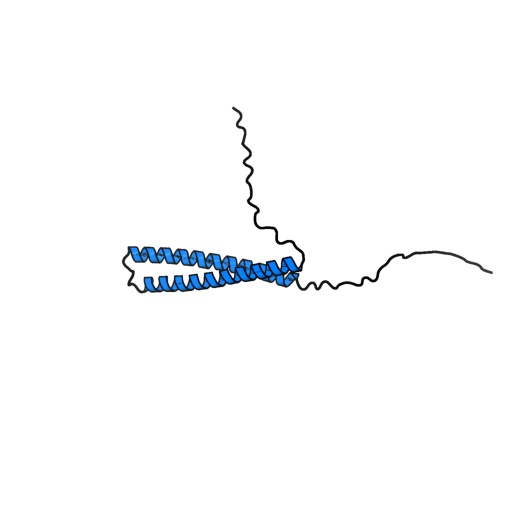102 ? -17.359 6.106 18.138 1.00 76.00 102 GLN A CA 1
ATOM 807 C C . GLN A 1 102 ? -18.584 5.432 18.771 1.00 76.00 102 GLN A C 1
ATOM 809 O O . GLN A 1 102 ? -19.184 5.984 19.693 1.00 76.00 102 GLN A O 1
ATOM 814 N N . CYS A 1 103 ? -18.911 4.200 18.365 1.00 74.06 103 CYS A N 1
ATOM 815 C CA . CYS A 1 103 ? -19.983 3.423 18.994 1.00 74.06 103 CYS A CA 1
ATOM 816 C C . CYS A 1 103 ? -19.726 3.172 20.488 1.00 74.06 103 CYS A C 1
ATOM 818 O O . CYS A 1 103 ? -20.660 3.215 21.293 1.00 74.06 103 CYS A O 1
ATOM 820 N N . PHE A 1 104 ? -18.470 2.921 20.871 1.00 71.06 104 PHE A N 1
ATOM 821 C CA . PHE A 1 104 ? -18.089 2.763 22.271 1.00 71.06 104 PHE A CA 1
ATOM 822 C C . PHE A 1 104 ? -18.301 4.055 23.067 1.00 71.06 104 PHE A C 1
ATOM 824 O O . PHE A 1 104 ? -18.967 4.008 24.100 1.00 71.06 104 PHE A O 1
ATOM 831 N N . LEU A 1 105 ? -17.800 5.193 22.572 1.00 69.81 105 LEU A N 1
ATOM 832 C CA . LEU A 1 105 ? -17.910 6.502 23.231 1.00 69.81 105 LEU A CA 1
ATOM 833 C C . LEU A 1 105 ? -19.371 6.905 23.475 1.00 69.81 105 LEU A C 1
ATOM 835 O O . LEU A 1 105 ? -19.728 7.257 24.601 1.00 69.81 105 LEU A O 1
ATOM 839 N N . VAL A 1 106 ? -20.238 6.723 22.472 1.00 72.50 106 VAL A N 1
ATOM 840 C CA . VAL A 1 106 ? -21.690 6.936 22.606 1.00 72.50 106 VAL A CA 1
ATOM 841 C C . VAL A 1 106 ? -22.281 6.041 23.700 1.00 72.50 106 VAL A C 1
ATOM 843 O O . VAL A 1 106 ? -23.075 6.496 24.522 1.00 72.50 106 VAL A O 1
ATOM 846 N N . ARG A 1 107 ? -21.871 4.767 23.766 1.00 68.88 107 ARG A N 1
ATOM 847 C CA . ARG A 1 107 ? -22.391 3.801 24.747 1.00 68.88 107 ARG A CA 1
ATOM 848 C C . ARG A 1 107 ? -21.945 4.082 26.183 1.00 68.88 107 ARG A C 1
ATOM 850 O O . ARG A 1 107 ? -22.646 3.677 27.111 1.00 68.88 107 ARG A O 1
ATOM 857 N N . VAL A 1 108 ? -20.799 4.733 26.380 1.00 70.25 108 VAL A N 1
ATOM 858 C CA . VAL A 1 108 ? -20.320 5.155 27.709 1.00 70.25 108 VAL A CA 1
ATOM 859 C C . VAL A 1 108 ? -20.733 6.586 28.072 1.00 70.25 108 VAL A C 1
ATOM 861 O O . VAL A 1 108 ? -20.367 7.064 29.140 1.00 70.25 108 VAL A O 1
ATOM 864 N N . GLY A 1 109 ? -21.537 7.249 27.232 1.00 55.69 109 GLY A N 1
ATOM 865 C CA . GLY A 1 109 ? -22.058 8.591 27.500 1.00 55.69 109 GLY A CA 1
ATOM 866 C C . GLY A 1 109 ? -21.010 9.699 27.384 1.00 55.69 109 GLY A C 1
ATOM 867 O O . GLY A 1 109 ? -21.221 10.785 27.918 1.00 55.69 109 GLY A O 1
ATOM 868 N N . ILE A 1 110 ? -19.888 9.442 26.702 1.00 64.50 110 ILE A N 1
ATOM 869 C CA . ILE A 1 110 ? -18.873 10.459 26.419 1.00 64.50 110 ILE A CA 1
ATOM 870 C C . ILE A 1 110 ? -19.267 11.153 25.106 1.00 64.50 110 ILE A C 1
ATOM 872 O O . ILE A 1 110 ? -19.348 10.480 24.076 1.00 64.50 110 ILE A O 1
ATOM 876 N N . PRO A 1 111 ? -19.533 12.472 25.104 1.00 52.50 111 PRO A N 1
ATOM 877 C CA . PRO A 1 111 ? -19.914 13.182 23.889 1.00 52.50 111 PRO A CA 1
ATOM 878 C C . PRO A 1 111 ? -18.760 13.195 22.875 1.00 52.50 111 PRO A C 1
ATOM 880 O O . PRO A 1 111 ? -17.652 13.629 23.183 1.00 52.50 111 PRO A O 1
ATOM 883 N N . SER A 1 112 ? -19.040 12.748 21.647 1.00 52.81 112 SER A N 1
ATOM 884 C CA . SER A 1 112 ? -18.114 12.656 20.506 1.00 52.81 112 SER A CA 1
ATOM 885 C C . SER A 1 112 ? -17.693 14.011 19.903 1.00 52.81 112 SER A C 1
ATOM 887 O O . SER A 1 112 ? -17.605 14.140 18.686 1.00 52.81 112 SER A O 1
ATOM 889 N N . ASN A 1 113 ? -17.422 15.034 20.717 1.00 49.84 113 ASN A N 1
ATOM 890 C CA . ASN A 1 113 ? -16.957 16.339 20.237 1.00 49.84 113 ASN A CA 1
ATOM 891 C C . ASN A 1 113 ? -15.479 16.553 20.579 1.00 49.84 113 ASN A C 1
ATOM 893 O O . ASN A 1 113 ? -15.163 17.175 21.587 1.00 49.84 113 ASN A O 1
ATOM 897 N N . SER A 1 114 ? -14.570 16.071 19.728 1.00 47.88 114 SER A N 1
ATOM 898 C CA . SER A 1 114 ? -13.219 16.642 19.618 1.00 47.88 114 SER A CA 1
ATOM 899 C C . SER A 1 114 ? -12.496 16.136 18.369 1.00 47.88 114 SER A C 1
ATOM 901 O O . SER A 1 114 ? -11.725 15.184 18.417 1.00 47.88 114 SER A O 1
ATOM 903 N N . THR A 1 115 ? -12.729 16.799 17.241 1.00 48.66 115 THR A N 1
ATOM 904 C CA . THR A 1 115 ? -11.716 16.971 16.191 1.00 48.66 115 THR A CA 1
ATOM 905 C C . THR A 1 115 ? -12.029 18.286 15.503 1.00 48.66 115 THR A C 1
ATOM 907 O O . THR A 1 115 ? -12.829 18.309 14.578 1.00 48.66 115 THR A O 1
ATOM 910 N N . ASN A 1 116 ? -11.502 19.374 16.064 1.00 42.12 116 ASN A N 1
ATOM 911 C CA . ASN A 1 116 ? -11.129 20.623 15.392 1.00 42.12 116 ASN A CA 1
ATOM 912 C C . ASN A 1 116 ? -10.449 21.523 16.437 1.00 42.12 116 ASN A C 1
ATOM 914 O O . ASN A 1 116 ? -10.921 22.609 16.758 1.00 42.12 116 ASN A O 1
ATOM 918 N N . SER A 1 117 ? -9.336 21.059 17.008 1.00 37.88 117 SER A N 1
ATOM 919 C CA . SER A 1 117 ? -8.372 21.977 17.616 1.00 37.88 117 SER A CA 1
ATOM 920 C C . SER A 1 117 ? -7.460 22.462 16.497 1.00 37.88 117 SER A C 1
ATOM 922 O O . SER A 1 117 ? -6.360 21.956 16.303 1.00 37.88 117 SER A O 1
ATOM 924 N N . THR A 1 118 ? -7.959 23.415 15.710 1.00 37.22 118 THR A N 1
ATOM 925 C CA . THR A 1 118 ? -7.083 24.324 14.978 1.00 37.22 118 THR A CA 1
ATOM 926 C C . THR A 1 118 ? -6.334 25.106 16.044 1.00 37.22 118 THR A C 1
ATOM 928 O O . THR A 1 118 ? -6.925 25.909 16.760 1.00 37.22 118 THR A O 1
ATOM 931 N N . THR A 1 119 ? -5.051 24.809 16.213 1.00 41.31 119 THR A N 1
ATOM 932 C CA . THR A 1 119 ? -4.143 25.625 17.010 1.00 41.31 119 THR A CA 1
ATOM 933 C C . THR A 1 119 ? -4.069 26.992 16.338 1.00 41.31 119 THR A C 1
ATOM 935 O O . THR A 1 119 ? -3.322 27.182 15.381 1.00 41.31 119 THR A O 1
ATOM 938 N N . THR A 1 120 ? -4.894 27.936 16.781 1.00 37.38 120 THR A N 1
ATOM 939 C CA . THR A 1 120 ? -4.704 29.350 16.473 1.00 37.38 120 THR A CA 1
ATOM 940 C C . THR A 1 120 ? -3.409 29.747 17.169 1.00 37.38 120 THR A C 1
ATOM 942 O O . THR A 1 120 ? -3.360 29.858 18.391 1.00 37.38 120 THR A O 1
ATOM 945 N N . ILE A 1 121 ? -2.322 29.843 16.408 1.00 44.53 121 ILE A N 1
ATOM 946 C CA . ILE A 1 121 ? -1.092 30.467 16.885 1.00 44.53 121 ILE A CA 1
ATOM 947 C C . ILE A 1 121 ? -1.428 31.951 17.021 1.00 44.53 121 ILE A C 1
ATOM 949 O O . ILE A 1 121 ? -1.566 32.655 16.022 1.00 44.53 121 ILE A O 1
ATOM 953 N N . ASP A 1 122 ? -1.628 32.391 18.260 1.00 36.34 122 ASP A N 1
ATOM 954 C CA . ASP A 1 122 ? -1.666 33.800 18.631 1.00 36.34 122 ASP A CA 1
ATOM 955 C C . ASP A 1 122 ? -0.313 34.417 18.248 1.00 36.34 122 ASP A C 1
ATOM 957 O O . ASP A 1 122 ? 0.706 34.235 18.920 1.00 36.34 122 ASP A O 1
ATOM 961 N N . HIS A 1 123 ? -0.278 35.099 17.104 1.00 43.47 123 HIS A N 1
ATOM 962 C CA . HIS A 1 123 ? 0.823 35.980 16.751 1.00 43.47 123 HIS A CA 1
ATOM 963 C C . HIS A 1 123 ? 0.748 37.208 17.661 1.00 43.47 123 HIS A C 1
ATOM 965 O O . HIS A 1 123 ? 0.123 38.211 17.324 1.00 43.47 123 HIS A O 1
ATOM 971 N N . HI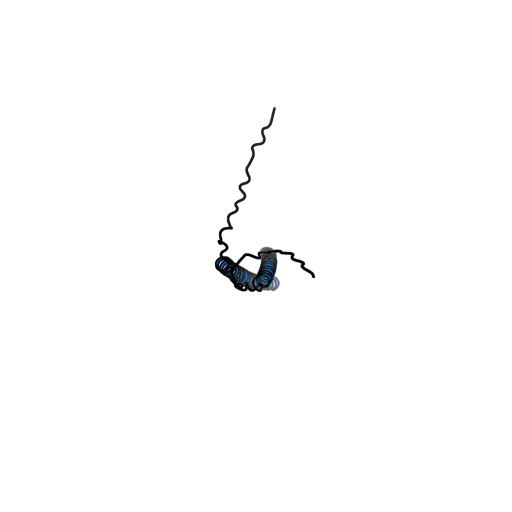S A 1 124 ? 1.408 37.136 18.816 1.00 44.09 124 HIS A N 1
ATOM 972 C CA . HIS A 1 124 ? 1.816 38.331 19.544 1.00 44.09 124 HIS A CA 1
ATOM 973 C C . HIS A 1 124 ? 2.730 39.174 18.634 1.00 44.09 124 HIS A C 1
ATOM 975 O O . HIS A 1 124 ? 3.773 38.667 18.207 1.00 44.09 124 HIS A O 1
ATOM 981 N N . PRO A 1 125 ? 2.400 40.442 18.329 1.00 47.97 125 PRO A N 1
ATOM 982 C CA . PRO A 1 125 ? 3.361 41.338 17.710 1.00 47.97 125 PRO A CA 1
ATOM 983 C C . PRO A 1 125 ? 4.429 41.694 18.750 1.00 47.97 125 PRO A C 1
ATOM 985 O O . PRO A 1 125 ? 4.145 42.310 19.778 1.00 47.97 125 PRO A O 1
ATOM 988 N N . PHE A 1 126 ? 5.660 41.263 18.481 1.00 38.31 126 PHE A N 1
ATOM 989 C CA . PHE A 1 126 ? 6.862 41.773 19.131 1.00 38.31 126 PHE A CA 1
ATOM 990 C C . PHE A 1 126 ? 6.944 43.280 18.848 1.00 38.31 126 PHE A C 1
ATOM 992 O O . PHE A 1 126 ? 7.019 43.692 17.692 1.00 38.31 126 PHE A O 1
ATOM 999 N N . PHE A 1 127 ? 6.880 44.095 19.899 1.00 43.84 127 PHE A N 1
ATOM 1000 C CA . PHE A 1 127 ? 7.256 45.503 19.841 1.00 43.84 127 PHE A CA 1
ATOM 1001 C C . PHE A 1 127 ? 8.787 45.582 19.761 1.00 43.84 127 PHE A C 1
ATOM 1003 O O . PHE A 1 127 ? 9.466 45.150 20.692 1.00 43.84 127 PHE A O 1
ATOM 1010 N N . ASP A 1 128 ? 9.304 46.124 18.660 1.00 43.84 128 ASP A N 1
ATOM 1011 C CA . ASP A 1 128 ? 10.665 46.664 18.557 1.00 43.84 128 ASP A CA 1
ATOM 1012 C C . ASP A 1 128 ? 10.712 48.020 19.282 1.00 43.84 128 ASP A C 1
ATOM 1014 O O . ASP A 1 128 ? 9.873 48.881 18.995 1.00 43.84 128 ASP A O 1
ATOM 1018 N N . PRO A 1 129 ? 11.656 48.255 20.205 1.00 53.53 129 PRO A N 1
ATOM 1019 C CA . PRO A 1 129 ? 12.036 49.601 20.597 1.00 53.53 129 PRO A CA 1
ATOM 1020 C C . PRO A 1 129 ? 13.294 50.042 19.828 1.00 53.53 129 PRO A C 1
ATOM 1022 O O . PRO A 1 129 ? 14.356 49.433 19.973 1.00 53.53 129 PRO A O 1
ATOM 1025 N N . GLU A 1 130 ? 13.150 51.106 19.029 1.00 50.91 130 GLU A N 1
ATOM 1026 C CA . GLU A 1 130 ? 14.257 51.995 18.624 1.00 50.91 130 GLU A CA 1
ATOM 1027 C C . GLU A 1 130 ? 14.886 52.704 19.834 1.00 50.91 130 GLU A C 1
ATOM 1029 O O . GLU A 1 130 ? 14.138 53.057 20.781 1.00 50.91 130 GLU A O 1
#

Sequence (130 aa):
MDSDSESLLDQDMISSASSSRASTPTRHEDFHVSCNRKREIERELKTYTDSIDHCQVLIRNLERQGLVNHPIYSNQCAMIQGLMKQRELLTDTIANLNGTFQCFLVRVGIPSNSTNSTTTIDHHPFFDPE

Solvent-accessible surface area (backbone atoms only — not comparable to full-atom values): 8259 Å² total; per-residue (Å²): 139,80,89,85,88,85,87,82,92,79,88,85,76,90,78,78,91,74,79,66,86,78,75,73,74,74,67,55,62,61,49,52,53,50,52,54,50,46,58,48,49,56,51,52,43,48,53,37,49,57,50,39,54,52,42,53,52,51,48,56,52,34,52,76,69,68,36,67,87,36,70,66,40,56,52,44,54,53,49,40,54,54,39,52,53,50,39,50,55,50,51,53,50,49,54,51,52,52,52,53,51,52,57,48,34,59,74,72,71,45,80,92,79,84,89,77,84,74,79,76,76,79,79,75,80,80,81,82,82,133

Secondary structure (DSSP, 8-state):
------------------------TTHHHHHHHHHHHHHHHHHHHHHHHHHHHHHHHHHHHHHHTT-TTSHHHHHHHHHHHHHHHHHHHHHHHHHHHHHHHHHHHHHTT----------------PPPP-

pLDDT: mean 72.05, std 22.68, range [36.16, 96.56]

Foldseek 3Di:
DDDDDDDDDDDDDDDDPPPDPDPPPVPPVVLVVLVVVLVVLVVVLVVLVVLLVVLVVVLVVCVVVVNCVPVSNVVSVVSNVVSVVSNVVSVVVNVVSVVVVVVVCVVVVNDPDDDDPPPPPPPDDDDDDD

Organism: Nephila pilipes (NCBI:txid299642)

Nearest PDB structures (foldseek):
  6s1k-assembly1_E  TM=8.397E-01  e=2.677E+00  Escherichia coli str. K-12 substr. MG1655star
  6s1k-assembly1_I  TM=4.597E-01  e=1.992E+00  Escherichia coli str. K-12 substr. MG1655star
  8f2k-assembly1_G  TM=4.550E-01  e=5.438E+00  Saccharomyces cerevisiae
  7rro-assembly1_B9  TM=4.079E-01  e=6.120E+00  Bos taurus

Radius of gyration: 32.42 Å; Cα contacts (8 Å, |Δi|>4): 43; chains: 1; bounding box: 45×59×120 Å

Mean predicted aligned error: 17.04 Å